Protein AF-A0A2T9Y325-F1 (afdb_monomer_lite)

Organism: NCBI:txid133385

Structure (mmCIF, N/CA/C/O backbone):
data_AF-A0A2T9Y325-F1
#
_entry.id   AF-A0A2T9Y325-F1
#
loop_
_atom_site.group_PDB
_atom_site.id
_atom_site.type_symbol
_atom_site.label_atom_id
_atom_site.label_alt_id
_atom_site.label_comp_id
_atom_site.label_asym_id
_atom_site.label_entity_id
_atom_site.label_seq_id
_atom_site.pdbx_PDB_ins_code
_atom_site.Cartn_x
_atom_site.Cartn_y
_atom_site.Cartn_z
_atom_site.occupancy
_atom_site.B_iso_or_equiv
_atom_site.auth_seq_id
_atom_site.auth_comp_id
_atom_site.auth_asym_id
_atom_site.auth_atom_id
_atom_site.pdbx_PDB_model_num
ATOM 1 N N . MET A 1 1 ? -1.279 15.125 73.018 1.00 40.81 1 MET A N 1
ATOM 2 C CA . MET A 1 1 ? -1.466 14.676 71.623 1.00 40.81 1 MET A CA 1
ATOM 3 C C . MET A 1 1 ? -0.989 15.792 70.706 1.00 40.81 1 MET A C 1
ATOM 5 O O . MET A 1 1 ? -1.658 16.806 70.604 1.00 40.81 1 MET A O 1
ATOM 9 N N . HIS A 1 2 ? 0.219 15.661 70.158 1.00 30.75 2 HIS A N 1
ATOM 10 C CA . HIS A 1 2 ? 0.813 16.604 69.206 1.00 30.75 2 HIS A CA 1
ATOM 11 C C . HIS A 1 2 ? 0.670 16.021 67.799 1.00 30.75 2 HIS A C 1
ATOM 13 O O . HIS A 1 2 ? 1.215 14.944 67.565 1.00 30.75 2 HIS A O 1
ATOM 19 N N . ARG A 1 3 ? 0.007 16.726 66.874 1.00 39.78 3 ARG A N 1
ATOM 20 C CA . ARG A 1 3 ? 0.250 16.597 65.427 1.00 39.78 3 ARG A CA 1
ATOM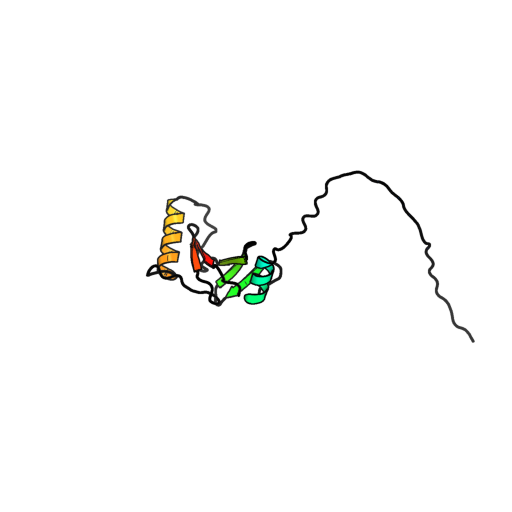 21 C C . ARG A 1 3 ? 0.085 17.952 64.719 1.00 39.78 3 ARG A C 1
ATOM 23 O O . ARG A 1 3 ? -1.011 18.496 64.651 1.00 39.78 3 ARG A O 1
ATOM 30 N N . LEU A 1 4 ? 1.238 18.448 64.257 1.00 30.44 4 LEU A N 1
ATOM 31 C CA . LEU A 1 4 ? 1.517 19.412 63.174 1.00 30.44 4 LEU A CA 1
ATOM 32 C C . LEU A 1 4 ? 0.544 19.247 61.982 1.00 30.44 4 LEU A C 1
ATOM 34 O O . LEU A 1 4 ? 0.218 18.112 61.643 1.00 30.44 4 LEU A O 1
ATOM 38 N N . LEU A 1 5 ? -0.036 20.341 61.453 1.00 32.94 5 LEU A N 1
ATOM 39 C CA . LEU A 1 5 ? 0.373 21.107 60.240 1.00 32.94 5 LEU A CA 1
ATOM 40 C C . LEU A 1 5 ? 0.412 20.246 58.954 1.00 32.94 5 LEU A C 1
ATOM 42 O O . LEU A 1 5 ? 0.975 19.162 58.961 1.00 32.94 5 LEU A O 1
ATOM 46 N N . VAL A 1 6 ? -0.154 20.660 57.816 1.00 36.50 6 VAL A N 1
ATOM 47 C CA . VAL A 1 6 ? 0.332 21.765 56.967 1.00 36.50 6 VAL A CA 1
ATOM 48 C C . VAL A 1 6 ? -0.793 22.298 56.045 1.00 36.50 6 VAL A C 1
ATOM 50 O O . VAL A 1 6 ? -1.652 21.550 55.586 1.00 36.50 6 VAL A O 1
ATOM 53 N N . LEU A 1 7 ? -0.745 23.618 55.818 1.00 38.56 7 LEU A N 1
ATOM 54 C CA . LEU A 1 7 ? -1.506 24.471 54.887 1.00 38.56 7 LEU A CA 1
ATOM 55 C C . LEU A 1 7 ? -1.369 23.992 53.415 1.00 38.56 7 LEU A C 1
ATOM 57 O O . LEU A 1 7 ? -0.456 23.246 53.103 1.00 38.56 7 LEU A O 1
ATOM 61 N N . ILE A 1 8 ? -2.226 24.355 52.456 1.00 42.53 8 ILE A N 1
ATOM 62 C CA . ILE A 1 8 ? -2.107 25.587 51.654 1.00 42.53 8 ILE A CA 1
ATOM 63 C C . ILE A 1 8 ? -3.460 25.886 50.985 1.00 42.53 8 ILE A C 1
ATOM 65 O O . ILE A 1 8 ? -4.052 25.073 50.282 1.00 42.53 8 ILE A O 1
ATOM 69 N N . SER A 1 9 ? -3.906 27.108 51.238 1.00 42.28 9 SER A N 1
ATOM 70 C CA . SER A 1 9 ? -4.969 27.890 50.616 1.00 42.28 9 SER A CA 1
ATOM 71 C C . SER A 1 9 ? -4.658 28.307 49.174 1.00 42.28 9 SER A C 1
ATOM 73 O O . SER A 1 9 ? -3.535 28.735 48.928 1.00 42.28 9 SER A O 1
ATOM 75 N N . ALA A 1 10 ? -5.662 28.362 48.290 1.00 35.72 10 ALA A N 1
ATOM 76 C CA . ALA A 1 10 ? -5.787 29.442 47.297 1.00 35.72 10 ALA A CA 1
ATOM 77 C C . ALA A 1 10 ? -7.165 29.435 46.606 1.00 35.72 10 ALA A C 1
ATOM 79 O O . ALA A 1 10 ? -7.435 28.659 45.698 1.00 35.72 10 ALA A O 1
ATOM 80 N N . SER A 1 11 ? -8.024 30.322 47.106 1.00 39.69 11 SER A N 1
ATOM 81 C CA . SER A 1 11 ? -8.842 31.290 46.371 1.00 39.69 11 SER A CA 1
ATOM 82 C C . SER A 1 11 ? -9.347 30.944 44.966 1.00 39.69 11 SER A C 1
ATOM 84 O O . SER A 1 11 ? -8.612 30.956 43.983 1.00 39.69 11 SER A O 1
ATOM 86 N N . PHE A 1 12 ? -10.675 30.842 44.881 1.00 43.84 12 PHE A N 1
ATOM 87 C CA . PHE A 1 12 ? -11.459 31.178 43.698 1.00 43.84 12 PHE A CA 1
ATOM 88 C C . PHE A 1 12 ? -11.043 32.560 43.177 1.00 43.84 12 PHE A C 1
ATOM 90 O O . PHE A 1 12 ? -11.290 33.569 43.838 1.00 43.84 12 PHE A O 1
ATOM 97 N N . ILE A 1 13 ? -10.441 32.618 41.990 1.00 46.06 13 ILE A N 1
ATOM 98 C CA . ILE A 1 13 ? -10.330 33.862 41.231 1.00 46.06 13 ILE A CA 1
ATOM 99 C C . ILE A 1 13 ? -11.012 33.655 39.883 1.00 46.06 13 ILE A C 1
ATOM 101 O O . ILE A 1 13 ? -10.522 32.959 38.998 1.00 46.06 13 ILE A O 1
ATOM 105 N N . LEU A 1 14 ? -12.180 34.283 39.767 1.00 41.88 14 LEU A N 1
ATOM 106 C CA . LEU A 1 14 ? -12.832 34.605 38.509 1.00 41.88 14 LEU A CA 1
ATOM 107 C C . LEU A 1 14 ? -11.930 35.571 3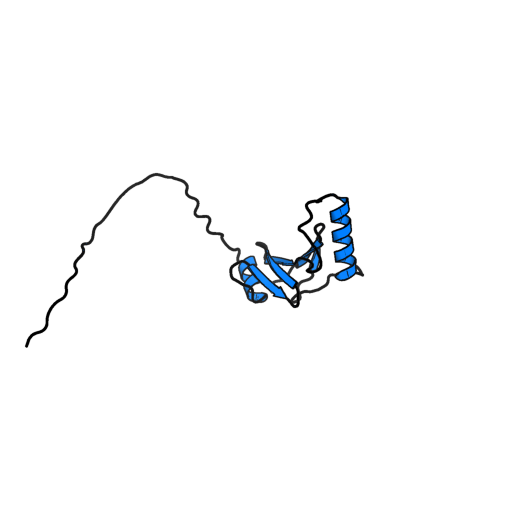7.734 1.00 41.88 14 LEU A C 1
ATOM 109 O O . LEU A 1 14 ? -11.768 36.716 38.147 1.00 41.88 14 LEU A O 1
ATOM 113 N N . PHE A 1 15 ? -11.418 35.150 36.582 1.00 40.28 15 PHE A N 1
ATOM 114 C CA . PHE A 1 15 ? -10.991 36.082 35.544 1.00 40.28 15 PHE A CA 1
ATOM 115 C C . PHE A 1 15 ? -11.934 35.952 34.351 1.00 40.28 15 PHE A C 1
ATOM 117 O O . PHE A 1 15 ? -11.809 35.058 33.520 1.00 40.28 15 PHE A O 1
ATOM 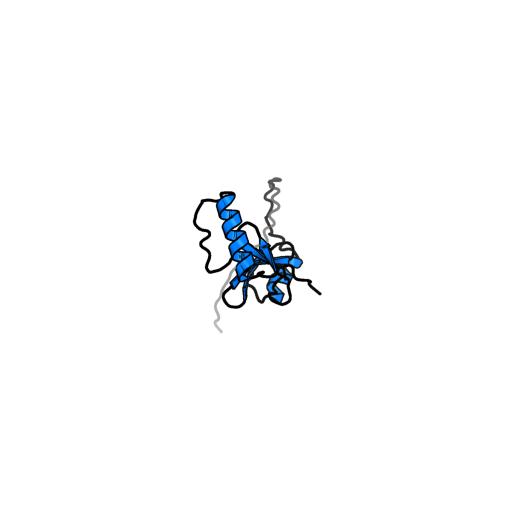124 N N . LYS A 1 16 ? -12.887 36.888 34.263 1.00 43.06 16 LYS A N 1
ATOM 125 C CA . LYS A 1 16 ? -13.373 37.348 32.962 1.00 43.06 16 LYS A CA 1
ATOM 126 C C . LYS A 1 16 ? -12.224 38.130 32.333 1.00 43.06 16 LYS A C 1
ATOM 128 O O . LYS A 1 16 ? -11.881 39.188 32.845 1.00 43.06 16 LYS A O 1
ATOM 133 N N . ASN A 1 17 ? -11.666 37.631 31.239 1.00 40.97 17 ASN A N 1
ATOM 134 C CA . ASN A 1 17 ? -10.901 38.452 30.312 1.00 40.97 17 ASN A CA 1
ATOM 135 C C . ASN A 1 17 ? -11.371 38.142 28.894 1.00 40.97 17 ASN A C 1
ATOM 137 O O . ASN A 1 17 ? -11.181 37.048 28.375 1.00 40.97 17 ASN A O 1
ATOM 141 N N . SER A 1 18 ? -12.040 39.137 28.321 1.00 45.06 18 SER A N 1
ATOM 142 C CA . SER A 1 18 ? -12.338 39.244 26.902 1.00 45.06 18 SER A CA 1
ATOM 143 C C . SER A 1 18 ? -11.033 39.617 26.203 1.00 45.06 18 SER A C 1
ATOM 145 O O . SER A 1 18 ? -10.489 40.685 26.481 1.00 45.06 18 SER A O 1
ATOM 147 N N . ILE A 1 19 ? -10.501 38.741 25.350 1.00 49.22 19 ILE A N 1
ATOM 148 C CA . ILE A 1 19 ? -9.364 39.053 24.479 1.00 49.22 19 ILE A CA 1
ATOM 149 C C . ILE A 1 19 ? -9.655 38.450 23.103 1.00 49.22 19 ILE A C 1
ATOM 151 O O . ILE A 1 19 ? -9.686 37.236 22.952 1.00 49.22 19 ILE A O 1
ATOM 155 N N . ALA A 1 20 ? -9.918 39.367 22.170 1.00 35.44 20 ALA A N 1
ATOM 156 C CA . ALA A 1 20 ? -9.725 39.335 20.723 1.00 35.44 20 ALA A CA 1
ATOM 157 C C . ALA A 1 20 ? -9.930 38.014 19.959 1.00 35.44 20 ALA A C 1
ATOM 159 O O . ALA A 1 20 ? -9.195 37.043 20.125 1.00 35.44 20 ALA A O 1
ATOM 160 N N . GLU A 1 21 ? -10.833 38.078 18.977 1.00 50.47 21 GLU A N 1
ATOM 161 C CA . GLU A 1 21 ? -10.769 37.290 17.748 1.00 50.47 21 GLU A CA 1
ATOM 162 C C . GLU A 1 21 ? -9.360 37.389 17.144 1.00 50.47 21 GLU A C 1
ATOM 164 O O . GLU A 1 21 ? -8.996 38.342 16.460 1.00 50.47 21 GLU A O 1
ATOM 169 N N . SER A 1 22 ? -8.545 36.388 17.433 1.00 41.31 22 SER A N 1
ATOM 170 C CA . SER A 1 22 ? -7.336 36.068 16.701 1.00 41.31 22 SER A CA 1
ATOM 171 C C . SER A 1 22 ? -7.518 34.624 16.288 1.00 41.31 22 SER A C 1
ATOM 173 O O . SER A 1 22 ? -7.539 33.726 17.130 1.00 41.31 22 SER A O 1
ATOM 175 N N . GLY A 1 23 ? -7.770 34.426 14.994 1.00 43.91 23 GLY A N 1
ATOM 176 C CA . GLY A 1 23 ? -7.945 33.124 14.372 1.00 43.91 23 GLY A CA 1
ATOM 177 C C . GLY A 1 23 ? -6.680 32.288 14.501 1.00 43.91 23 GLY A C 1
ATOM 178 O O . GLY A 1 23 ? -5.899 32.177 13.564 1.00 43.91 23 GLY A O 1
ATOM 179 N N . PHE A 1 24 ? -6.493 31.666 15.657 1.00 43.28 24 PHE A N 1
ATOM 180 C CA . PHE A 1 24 ? -5.619 30.524 15.807 1.00 43.28 24 PHE A CA 1
ATOM 181 C C . PHE A 1 24 ? -6.478 29.292 15.553 1.00 43.28 24 PHE A C 1
ATOM 183 O O . PHE A 1 24 ? -7.125 28.753 16.452 1.00 43.28 24 PHE A O 1
ATOM 190 N N . LYS A 1 25 ? -6.544 28.893 14.278 1.00 40.22 25 LYS A N 1
ATOM 191 C CA . LYS A 1 25 ? -7.037 27.575 13.889 1.00 40.22 25 LYS A CA 1
ATOM 192 C C . LYS A 1 25 ? -6.111 26.582 14.583 1.00 40.22 25 LYS A C 1
ATOM 194 O O . LYS A 1 25 ? -4.985 26.375 14.139 1.00 40.22 25 LYS A O 1
ATOM 199 N N . ILE A 1 26 ? -6.564 26.017 15.697 1.00 43.38 26 ILE A N 1
ATOM 200 C CA . ILE A 1 26 ? -5.976 24.793 16.220 1.00 43.38 26 ILE A CA 1
ATOM 201 C C . ILE A 1 26 ? -6.123 23.816 15.056 1.00 43.38 26 ILE A C 1
ATOM 203 O O . ILE A 1 26 ? -7.240 23.454 14.688 1.00 43.38 26 ILE A O 1
ATOM 207 N N . THR A 1 27 ? -5.026 23.488 14.380 1.00 45.09 27 THR A N 1
ATOM 208 C CA . THR A 1 27 ? -4.987 22.352 13.466 1.00 45.09 27 THR A CA 1
ATOM 209 C C . THR A 1 27 ? -5.093 21.111 14.338 1.00 45.09 27 THR A C 1
ATOM 211 O O . THR A 1 27 ? -4.104 20.430 14.592 1.00 45.09 27 THR A O 1
ATOM 214 N N . GLU A 1 28 ? -6.288 20.847 14.865 1.00 50.97 28 GLU A N 1
ATOM 215 C CA . GLU A 1 28 ? -6.691 19.478 15.114 1.00 50.97 28 GLU A CA 1
ATOM 216 C C . GLU A 1 28 ? -6.663 18.825 13.737 1.00 50.97 28 GLU A C 1
ATOM 218 O O . GLU A 1 28 ? -7.526 19.075 12.892 1.00 50.97 28 GLU A O 1
ATOM 223 N N . THR A 1 29 ? -5.601 18.065 13.473 1.00 53.31 29 THR A N 1
ATOM 224 C CA . THR A 1 29 ? -5.607 17.009 12.470 1.00 53.31 29 THR A CA 1
ATOM 225 C C . THR A 1 29 ? -6.804 16.141 12.815 1.00 53.31 29 THR A C 1
ATOM 227 O O . THR A 1 29 ? -6.747 15.275 13.688 1.00 53.31 29 THR A O 1
ATOM 230 N N . THR A 1 30 ? -7.939 16.446 12.196 1.00 58.81 30 THR A N 1
ATOM 231 C CA . THR A 1 30 ? -9.124 15.607 12.250 1.00 58.81 30 THR A CA 1
ATOM 232 C C . THR A 1 30 ? -8.781 14.393 11.413 1.00 58.81 30 THR A C 1
ATOM 234 O O . THR A 1 30 ? -9.105 14.304 10.237 1.00 58.81 30 THR A O 1
ATOM 237 N N . ASN A 1 31 ? -8.029 13.482 12.032 1.00 68.31 31 ASN A N 1
ATOM 238 C CA . ASN A 1 31 ? -7.768 12.162 11.504 1.00 68.31 31 ASN A CA 1
ATOM 239 C C . ASN A 1 31 ? -9.126 11.580 11.124 1.00 68.31 31 ASN A C 1
ATOM 241 O O . ASN A 1 31 ? -9.989 11.384 11.987 1.00 68.31 31 ASN A O 1
ATOM 245 N N . THR A 1 32 ? -9.331 11.384 9.827 1.00 84.25 32 THR A N 1
ATOM 246 C CA . THR A 1 32 ? -10.596 10.886 9.302 1.00 84.25 32 THR A CA 1
ATOM 247 C C . THR A 1 32 ? -10.883 9.508 9.903 1.00 84.25 32 THR A C 1
ATOM 249 O O . THR A 1 32 ? -9.977 8.765 10.301 1.00 84.25 32 THR A O 1
ATOM 252 N N . GLU A 1 33 ? -12.157 9.124 9.964 1.00 91.12 33 GLU A N 1
ATOM 253 C CA . GLU A 1 33 ? -12.535 7.786 10.428 1.00 91.12 33 GLU A CA 1
ATOM 254 C C . GLU A 1 33 ? -11.832 6.683 9.616 1.00 91.12 33 GLU A C 1
ATOM 256 O O . GLU A 1 33 ? -11.404 5.672 10.176 1.00 91.12 33 GLU A O 1
ATOM 261 N N . LEU A 1 34 ? -11.656 6.912 8.311 1.00 91.69 34 LEU A N 1
ATOM 262 C CA . LEU A 1 34 ? -10.995 5.995 7.386 1.00 91.69 34 LEU A CA 1
ATOM 263 C C . LEU A 1 34 ? -9.492 5.867 7.667 1.00 91.69 34 LEU A C 1
ATOM 265 O O . LEU A 1 34 ? -8.985 4.747 7.708 1.00 91.69 34 LEU A O 1
ATOM 269 N N . PHE A 1 35 ? -8.798 6.965 7.973 1.00 92.81 35 PHE A N 1
ATOM 270 C CA . PHE A 1 35 ? -7.402 6.931 8.416 1.00 92.81 35 PHE A CA 1
ATOM 271 C C . PHE A 1 35 ? -7.238 6.138 9.721 1.00 92.81 35 PHE A C 1
ATOM 273 O O . PHE A 1 35 ? -6.391 5.249 9.827 1.00 92.81 35 PHE A O 1
ATOM 280 N N . LEU A 1 36 ? -8.096 6.392 10.716 1.00 93.38 36 LEU A N 1
ATOM 281 C CA . LEU A 1 36 ? -8.071 5.648 11.980 1.00 93.38 36 LEU A CA 1
ATOM 282 C C . LEU A 1 36 ? -8.414 4.165 11.778 1.00 93.38 36 LEU A C 1
ATOM 284 O O . LEU A 1 36 ? -7.858 3.299 12.461 1.00 93.38 36 LEU A O 1
ATOM 288 N N . LYS A 1 37 ? -9.317 3.851 10.840 1.00 93.25 37 LYS A N 1
ATOM 289 C CA . LYS A 1 37 ? -9.631 2.470 10.456 1.00 93.25 37 LYS A CA 1
ATOM 290 C C . LYS A 1 37 ? -8.415 1.803 9.809 1.00 93.25 37 LYS A C 1
ATOM 292 O O . LYS A 1 37 ? -8.084 0.701 10.239 1.00 93.25 37 LYS A O 1
ATOM 297 N N . CYS A 1 38 ? -7.711 2.482 8.902 1.00 94.8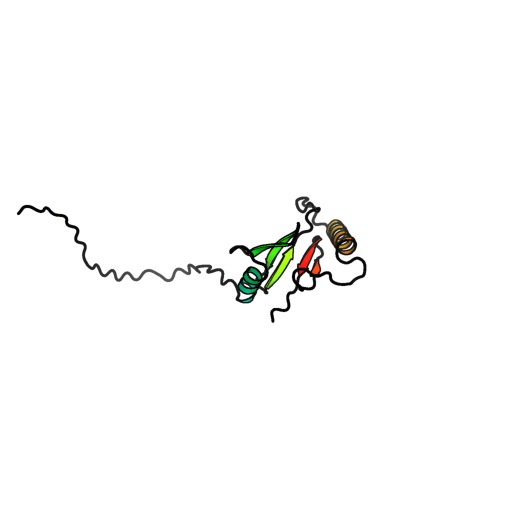1 38 CYS A N 1
ATOM 298 C CA . CYS A 1 38 ? -6.457 2.008 8.312 1.00 94.81 38 CYS A CA 1
ATOM 299 C C . CYS A 1 38 ? -5.423 1.633 9.378 1.00 94.81 38 CYS A C 1
ATOM 301 O O . CYS A 1 38 ? -4.911 0.512 9.367 1.00 94.81 38 CYS A O 1
ATOM 303 N N . ILE A 1 39 ? -5.176 2.523 10.347 1.00 94.19 39 ILE A N 1
ATOM 304 C CA . ILE A 1 39 ? -4.233 2.262 11.446 1.00 94.19 39 ILE A CA 1
ATOM 305 C C . ILE A 1 39 ? -4.638 1.005 12.215 1.00 94.19 39 ILE A C 1
ATOM 307 O O . ILE A 1 39 ? -3.806 0.131 12.450 1.00 94.19 39 ILE A O 1
ATOM 311 N N . ARG A 1 40 ? -5.914 0.884 12.603 1.00 94.00 40 ARG A N 1
ATOM 312 C CA . ARG A 1 40 ? -6.376 -0.260 13.402 1.00 94.00 40 ARG A CA 1
ATOM 313 C C . ARG A 1 40 ? -6.253 -1.586 12.664 1.00 94.00 40 ARG A C 1
ATOM 315 O O . ARG A 1 40 ? -5.769 -2.542 13.260 1.00 94.00 40 ARG A O 1
ATOM 322 N N . VAL A 1 41 ? -6.701 -1.668 11.408 1.00 93.12 41 VAL A N 1
ATOM 323 C CA . VAL A 1 41 ? -6.710 -2.955 10.684 1.00 93.12 41 VAL A CA 1
ATOM 324 C C . VAL A 1 41 ? -5.305 -3.426 10.323 1.00 93.12 41 VAL A C 1
ATOM 326 O O . VAL A 1 41 ? -5.065 -4.626 10.271 1.00 93.12 41 VAL A O 1
ATOM 329 N N . ASN A 1 42 ? -4.377 -2.490 10.118 1.00 92.19 42 ASN A N 1
ATOM 330 C CA . ASN A 1 42 ? -2.995 -2.790 9.759 1.00 92.19 42 ASN A CA 1
ATOM 331 C C . ASN A 1 42 ? -2.051 -2.816 10.973 1.00 92.19 42 ASN A C 1
ATOM 333 O O . ASN A 1 42 ? -0.838 -2.905 10.804 1.00 92.19 42 ASN A O 1
ATOM 337 N N . ASN A 1 43 ? -2.591 -2.730 12.195 1.00 94.50 43 ASN A N 1
ATOM 338 C CA . ASN A 1 43 ? -1.822 -2.701 13.441 1.00 94.50 43 ASN A CA 1
ATOM 339 C C . ASN A 1 43 ? -0.722 -1.615 13.442 1.00 94.50 43 ASN A C 1
ATOM 341 O O . ASN A 1 43 ? 0.418 -1.847 13.852 1.00 94.50 43 ASN A O 1
ATOM 345 N N . GLY A 1 44 ? -1.076 -0.438 12.923 1.00 94.56 44 GLY A N 1
ATOM 346 C CA . GLY A 1 44 ? -0.186 0.699 12.752 1.00 94.56 44 GLY A CA 1
ATOM 347 C C . GLY A 1 44 ? -0.010 1.558 14.000 1.00 94.56 44 GLY A C 1
ATOM 348 O O . GLY A 1 44 ? -0.691 1.418 15.017 1.00 94.56 44 GLY A O 1
ATOM 349 N N . THR A 1 45 ? 0.920 2.495 13.903 1.00 95.12 45 THR A N 1
ATOM 350 C CA . THR A 1 45 ? 1.229 3.501 14.912 1.00 95.12 45 THR A CA 1
ATOM 351 C C . THR A 1 45 ? 0.310 4.724 14.780 1.00 95.12 45 THR A C 1
ATOM 353 O O . THR A 1 45 ? -0.241 4.980 13.707 1.00 95.12 45 THR A O 1
ATOM 356 N N . PRO A 1 46 ? 0.172 5.554 15.835 1.00 92.00 46 PRO A N 1
ATOM 357 C CA . PRO A 1 46 ? -0.705 6.733 15.807 1.00 92.00 46 PRO A CA 1
ATOM 358 C C . PRO A 1 46 ? -0.367 7.782 14.737 1.00 92.00 46 PRO A C 1
ATOM 360 O O . PRO A 1 46 ? -1.210 8.605 14.404 1.00 92.00 46 PRO A O 1
ATOM 363 N N . ASN A 1 47 ? 0.855 7.764 14.200 1.00 91.38 47 ASN A N 1
ATOM 364 C CA . ASN A 1 47 ? 1.282 8.623 13.094 1.00 91.38 47 ASN A CA 1
ATOM 365 C C . ASN A 1 47 ? 1.042 7.993 11.706 1.00 91.38 47 ASN A C 1
ATOM 367 O O . ASN A 1 47 ? 1.618 8.466 10.732 1.00 91.38 47 ASN A O 1
ATOM 371 N N . GLY A 1 48 ? 0.238 6.930 11.613 1.00 93.75 48 GLY A N 1
ATOM 372 C CA . GLY A 1 48 ? -0.198 6.345 10.344 1.00 93.75 48 GLY A CA 1
ATOM 373 C C . GLY A 1 48 ? 0.713 5.264 9.769 1.00 93.75 48 GLY A C 1
ATOM 374 O O . GLY A 1 48 ? 0.407 4.753 8.702 1.00 93.75 48 GLY A O 1
ATOM 375 N N . TRP A 1 49 ? 1.809 4.888 10.430 1.00 96.50 49 TRP A N 1
ATOM 376 C CA . TRP A 1 49 ? 2.776 3.936 9.871 1.00 96.50 49 TRP A CA 1
ATOM 377 C C . TRP A 1 49 ? 2.504 2.500 10.305 1.00 96.50 49 TRP A C 1
ATOM 379 O O . TRP A 1 49 ? 2.148 2.250 11.451 1.00 96.50 49 TRP A O 1
ATOM 389 N N . PHE A 1 50 ? 2.745 1.532 9.430 1.00 95.88 50 PHE A N 1
ATOM 390 C CA . PHE A 1 50 ? 2.725 0.113 9.779 1.00 95.88 50 PHE A CA 1
ATOM 391 C C . PHE A 1 50 ? 3.729 -0.680 8.944 1.00 95.88 50 PHE A C 1
ATOM 393 O O . PHE A 1 50 ? 4.266 -0.183 7.954 1.00 95.88 50 PHE A O 1
ATOM 400 N N . SER A 1 51 ? 3.991 -1.918 9.352 1.00 94.50 51 SER A N 1
ATOM 401 C CA . SER A 1 51 ? 4.869 -2.832 8.621 1.00 94.50 51 SER A CA 1
ATOM 402 C C . SER A 1 51 ? 4.072 -4.012 8.080 1.00 94.50 51 SER A C 1
ATOM 404 O O . SER A 1 51 ? 3.245 -4.579 8.792 1.00 94.50 51 SER A O 1
ATOM 406 N N . SER A 1 52 ? 4.357 -4.413 6.843 1.00 90.81 52 SER A N 1
ATOM 407 C CA . SER A 1 52 ? 3.811 -5.617 6.217 1.00 90.81 52 SER A CA 1
ATOM 408 C C . SER A 1 52 ? 4.942 -6.389 5.547 1.00 90.81 52 SER A C 1
ATOM 410 O O . SER A 1 52 ? 5.358 -6.056 4.441 1.00 90.81 52 SER A O 1
ATOM 412 N N . GLY A 1 53 ? 5.460 -7.414 6.227 1.00 89.12 53 GLY A N 1
ATOM 413 C CA . GLY A 1 53 ? 6.695 -8.071 5.801 1.00 89.12 53 GLY A CA 1
ATOM 414 C C . GLY A 1 53 ? 7.887 -7.117 5.914 1.00 89.12 53 GLY A C 1
ATOM 415 O O . GLY A 1 53 ? 8.126 -6.545 6.977 1.00 89.12 53 GLY A O 1
ATOM 416 N N . ASP A 1 54 ? 8.619 -6.951 4.819 1.00 88.19 54 ASP A N 1
ATOM 417 C CA . ASP A 1 54 ? 9.727 -6.005 4.646 1.00 88.19 54 ASP A CA 1
ATOM 418 C C . ASP A 1 54 ? 9.271 -4.587 4.257 1.00 88.19 54 ASP A C 1
ATOM 420 O O . ASP A 1 54 ? 10.068 -3.648 4.278 1.00 88.19 54 ASP A O 1
ATOM 424 N N . LEU A 1 55 ? 7.985 -4.407 3.955 1.00 89.38 55 LEU A N 1
ATOM 425 C CA . LEU A 1 55 ? 7.424 -3.132 3.526 1.00 89.38 55 LEU A CA 1
ATOM 426 C C . LEU A 1 55 ? 7.073 -2.249 4.725 1.00 89.38 55 LEU A C 1
ATOM 428 O O . LEU A 1 55 ? 6.452 -2.699 5.693 1.00 89.38 55 LEU A O 1
ATOM 432 N N . ARG A 1 56 ? 7.414 -0.960 4.628 1.00 92.94 56 ARG A N 1
ATOM 433 C CA . ARG A 1 56 ? 7.006 0.079 5.581 1.00 92.94 56 ARG A CA 1
ATOM 434 C C . ARG A 1 56 ? 5.940 0.965 4.945 1.00 92.94 56 ARG A C 1
ATOM 436 O O . ARG A 1 56 ? 6.264 1.804 4.117 1.00 92.94 56 ARG A O 1
ATOM 443 N N . CYS A 1 57 ? 4.694 0.801 5.358 1.00 94.50 57 CYS A N 1
ATOM 444 C CA . CYS A 1 57 ? 3.538 1.461 4.763 1.00 94.50 57 CYS A CA 1
ATOM 445 C C . CYS A 1 57 ? 3.044 2.647 5.607 1.00 94.50 57 CYS A C 1
ATOM 447 O O . CYS A 1 57 ? 3.244 2.674 6.825 1.00 94.50 57 CYS A O 1
ATOM 449 N N . SER A 1 58 ? 2.360 3.600 4.977 1.00 95.31 58 SER A N 1
ATOM 450 C CA . SER A 1 58 ? 1.695 4.737 5.617 1.00 95.31 58 SER A CA 1
ATOM 451 C C . SER A 1 58 ? 0.236 4.857 5.183 1.00 95.31 58 SER A C 1
ATOM 453 O O . SER A 1 58 ? -0.067 4.832 3.996 1.00 95.31 58 SER A O 1
ATOM 455 N N . CYS A 1 59 ? -0.661 5.022 6.150 1.00 95.50 59 CYS A N 1
ATOM 456 C CA . CYS A 1 59 ? -2.078 5.287 5.938 1.00 95.50 59 CYS A CA 1
ATOM 457 C C . CYS A 1 59 ? -2.320 6.710 5.423 1.00 95.50 59 CYS A C 1
ATOM 459 O O . CYS A 1 59 ? -1.760 7.673 5.949 1.00 95.50 59 CYS A O 1
ATOM 461 N N . CYS A 1 60 ? -3.224 6.831 4.458 1.00 92.88 60 CYS A N 1
ATOM 462 C CA . CYS A 1 60 ? -3.693 8.084 3.883 1.00 92.88 60 CYS A CA 1
ATOM 463 C C . CYS A 1 60 ? -5.031 8.509 4.513 1.00 92.88 60 CYS A C 1
ATOM 465 O O . CYS A 1 60 ? -5.732 7.713 5.147 1.00 92.88 60 CYS A O 1
ATOM 467 N N . GLU A 1 61 ? -5.403 9.780 4.351 1.00 91.19 61 GLU A N 1
ATOM 468 C CA . GLU A 1 61 ? -6.638 10.337 4.926 1.00 91.19 61 GLU A CA 1
ATOM 469 C C . GLU A 1 61 ? -7.920 9.712 4.352 1.00 91.19 61 GLU A C 1
ATOM 471 O O . GLU A 1 61 ? -8.956 9.692 5.011 1.00 91.19 61 GLU A O 1
ATOM 476 N N . ASP A 1 62 ? -7.883 9.162 3.146 1.00 90.31 62 ASP A N 1
ATOM 477 C CA . ASP A 1 62 ? -9.004 8.431 2.543 1.00 90.31 62 ASP A CA 1
ATOM 478 C C . ASP A 1 62 ? -9.084 6.963 3.007 1.00 90.31 62 ASP A C 1
ATOM 480 O O . ASP A 1 62 ? -9.967 6.213 2.593 1.00 90.31 62 ASP A O 1
ATOM 484 N N . GLY A 1 63 ? -8.180 6.545 3.898 1.00 91.19 63 GLY A N 1
ATOM 485 C CA . GLY A 1 63 ? -8.048 5.171 4.360 1.00 91.19 63 GLY A CA 1
ATOM 486 C C . GLY A 1 63 ? -7.343 4.249 3.369 1.00 91.19 63 GLY A C 1
ATOM 487 O O . GLY A 1 63 ? -7.188 3.071 3.684 1.00 91.19 63 GLY A O 1
ATOM 488 N N . SER A 1 64 ? -6.879 4.726 2.216 1.00 93.69 64 SER A N 1
ATOM 489 C CA . SER A 1 64 ? -5.871 3.987 1.458 1.00 93.69 64 SER A CA 1
ATOM 490 C C . SER A 1 64 ? -4.560 3.916 2.248 1.00 93.69 64 SER A C 1
ATOM 492 O O . SER A 1 64 ? -4.410 4.514 3.323 1.00 93.69 64 SER A O 1
ATOM 494 N N . PHE A 1 65 ? -3.608 3.136 1.755 1.00 94.94 65 PHE A N 1
ATOM 495 C CA . PHE A 1 65 ? -2.250 3.189 2.269 1.00 94.94 65 PHE A CA 1
ATOM 496 C C . PHE A 1 65 ? -1.235 3.045 1.154 1.00 94.94 65 PHE A C 1
ATOM 498 O O . PHE A 1 65 ? -1.445 2.344 0.166 1.00 94.94 65 PHE A O 1
ATOM 505 N N . GLU A 1 66 ? -0.108 3.696 1.361 1.00 93.69 66 GLU A N 1
ATOM 506 C CA . GLU A 1 66 ? 1.028 3.678 0.466 1.00 93.69 66 GLU A CA 1
ATOM 507 C C . GLU A 1 66 ? 2.131 2.835 1.077 1.00 93.69 66 GLU A C 1
ATOM 509 O O . GLU A 1 66 ? 2.370 2.919 2.283 1.00 93.69 66 GLU A O 1
ATOM 514 N N . CYS A 1 67 ? 2.857 2.070 0.268 1.00 91.06 67 CYS A N 1
ATOM 515 C CA . CYS A 1 67 ? 4.189 1.659 0.682 1.00 91.06 67 CYS A CA 1
ATOM 516 C C . CYS A 1 67 ? 5.218 1.890 -0.432 1.00 91.06 67 CYS A C 1
ATOM 518 O O . CYS A 1 67 ? 4.942 1.653 -1.611 1.00 91.06 67 CYS A O 1
ATOM 520 N N . PRO A 1 68 ? 6.403 2.408 -0.080 1.00 86.69 68 PRO A N 1
ATOM 521 C CA . PRO A 1 68 ? 7.507 2.530 -1.005 1.00 86.69 68 PRO A CA 1
ATOM 522 C C . PRO A 1 68 ? 8.138 1.157 -1.242 1.00 86.69 68 PRO A C 1
ATOM 524 O O . PRO A 1 68 ? 8.255 0.342 -0.322 1.00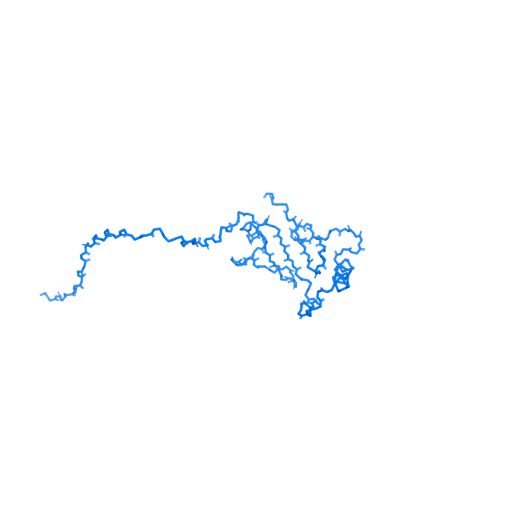 86.69 68 PRO A O 1
ATOM 527 N N . ASP A 1 69 ? 8.601 0.921 -2.468 1.00 80.00 69 ASP A N 1
ATOM 528 C CA . ASP A 1 69 ? 9.516 -0.188 -2.749 1.00 80.00 69 ASP A CA 1
ATOM 529 C C . ASP A 1 69 ? 10.810 -0.021 -1.914 1.00 80.00 69 ASP A C 1
ATOM 531 O O . ASP A 1 69 ? 11.455 1.026 -2.018 1.00 80.00 69 ASP A O 1
ATOM 535 N N . PRO A 1 70 ? 11.193 -1.003 -1.073 1.00 79.44 70 PRO A N 1
ATOM 536 C CA . PRO A 1 70 ? 12.349 -0.892 -0.183 1.00 79.44 70 PRO A CA 1
ATOM 537 C C . PRO A 1 70 ? 13.695 -0.909 -0.919 1.00 79.44 70 PRO A C 1
ATOM 539 O O . PRO A 1 70 ? 14.674 -0.379 -0.398 1.00 79.44 70 PRO A O 1
ATOM 542 N N . ASP A 1 71 ? 13.760 -1.469 -2.131 1.00 77.38 71 ASP A N 1
ATOM 543 C CA . ASP A 1 71 ? 14.988 -1.495 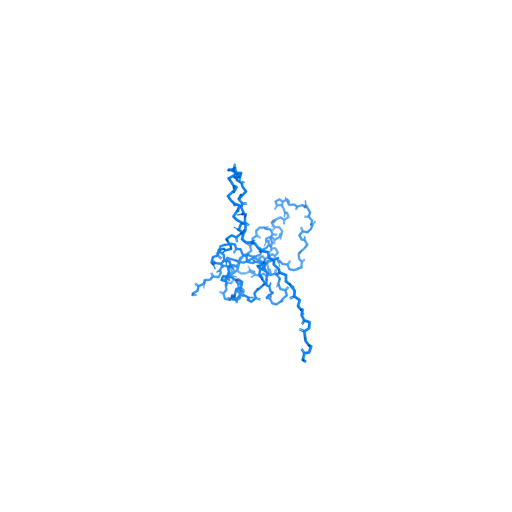-2.943 1.00 77.38 71 ASP A CA 1
ATOM 544 C C . ASP A 1 71 ? 15.213 -0.187 -3.704 1.00 77.38 71 ASP A C 1
ATOM 546 O O . ASP A 1 71 ? 16.124 -0.064 -4.533 1.00 77.38 71 ASP A O 1
ATOM 550 N N . PHE A 1 72 ? 14.328 0.777 -3.493 1.00 74.94 72 PHE A N 1
ATOM 551 C CA . PHE A 1 72 ? 14.267 1.960 -4.298 1.00 74.94 72 PHE A CA 1
ATOM 552 C C . PHE A 1 72 ? 14.767 3.183 -3.546 1.00 74.94 72 PHE A C 1
ATOM 554 O O . PHE A 1 72 ? 14.230 3.591 -2.518 1.00 74.94 72 PHE A O 1
ATOM 561 N N . ASP A 1 73 ? 15.779 3.812 -4.131 1.00 72.69 73 ASP A N 1
ATOM 562 C CA . ASP A 1 73 ? 16.333 5.054 -3.628 1.00 72.69 73 ASP A CA 1
ATOM 563 C C . ASP A 1 73 ? 15.572 6.267 -4.190 1.00 72.69 73 ASP A C 1
ATOM 565 O O . ASP A 1 73 ? 15.835 6.736 -5.302 1.00 72.69 73 ASP A O 1
ATOM 569 N N . TYR A 1 74 ? 14.620 6.768 -3.399 1.00 66.31 74 TYR A N 1
ATOM 570 C CA . TYR A 1 74 ? 13.857 7.988 -3.686 1.00 66.31 74 TYR A CA 1
ATOM 571 C C . TYR A 1 74 ? 14.670 9.275 -3.447 1.00 66.31 74 TYR A C 1
ATOM 573 O O . TYR A 1 74 ? 14.164 10.356 -3.722 1.00 66.31 74 TYR A O 1
ATOM 581 N N . SER A 1 75 ? 15.911 9.199 -2.943 1.00 64.75 75 SER A N 1
ATOM 582 C CA . SER A 1 75 ? 16.719 10.385 -2.600 1.00 64.75 75 SER A CA 1
ATOM 583 C C . SER A 1 75 ? 17.367 11.080 -3.800 1.00 64.75 75 SER A C 1
ATOM 585 O O . SER A 1 75 ? 18.009 12.119 -3.660 1.00 64.75 75 SER A O 1
ATOM 587 N N . ARG A 1 76 ? 17.220 10.513 -4.999 1.00 62.75 76 ARG A N 1
ATOM 588 C CA . ARG A 1 76 ? 17.788 11.084 -6.215 1.00 62.75 76 ARG A CA 1
ATOM 589 C C . ARG A 1 76 ? 16.802 12.089 -6.808 1.00 62.75 76 ARG A C 1
ATOM 591 O O . ARG A 1 76 ? 15.870 11.680 -7.494 1.00 62.75 76 ARG A O 1
ATOM 598 N N . ASP A 1 77 ? 17.080 13.376 -6.582 1.00 53.00 77 ASP A N 1
ATOM 599 C CA . ASP A 1 77 ? 16.347 14.595 -7.005 1.00 53.00 77 ASP A CA 1
ATOM 600 C C . ASP A 1 77 ? 16.165 14.784 -8.531 1.00 53.00 77 ASP A C 1
ATOM 602 O O . ASP A 1 77 ? 16.062 15.895 -9.050 1.00 53.00 77 ASP A O 1
ATOM 606 N N . THR A 1 78 ? 16.149 13.708 -9.304 1.00 57.62 78 THR A N 1
ATOM 607 C CA . THR A 1 78 ? 15.815 13.744 -10.721 1.00 57.62 78 THR A CA 1
ATOM 608 C C . THR A 1 78 ? 14.393 13.233 -10.873 1.00 57.62 78 THR A C 1
ATOM 610 O O . THR A 1 78 ? 14.211 12.101 -11.305 1.00 57.62 78 THR A O 1
ATOM 613 N N . ASP A 1 79 ? 13.396 14.037 -10.504 1.00 63.66 79 ASP A N 1
ATOM 614 C CA . ASP A 1 79 ? 11.993 13.838 -10.902 1.00 63.66 79 ASP A CA 1
ATOM 615 C C . ASP A 1 79 ? 11.825 14.299 -12.356 1.00 63.66 79 ASP A C 1
ATOM 617 O O . ASP A 1 79 ? 11.184 15.303 -12.667 1.00 63.66 79 ASP A O 1
ATOM 621 N N . THR A 1 80 ? 12.487 13.596 -13.273 1.00 70.81 80 THR A N 1
ATOM 622 C CA . THR A 1 80 ? 12.231 13.747 -14.702 1.00 70.81 80 THR A CA 1
ATOM 623 C C . THR A 1 80 ? 11.141 12.761 -15.111 1.00 70.81 80 THR A C 1
ATOM 625 O O . THR A 1 80 ? 10.932 11.722 -14.486 1.00 70.81 80 THR A O 1
ATOM 628 N N . GLU A 1 81 ? 10.427 13.060 -16.192 1.00 71.69 81 GLU A N 1
ATOM 629 C CA . GLU A 1 81 ? 9.439 12.131 -16.756 1.00 71.69 81 GLU A CA 1
ATOM 630 C C . GLU A 1 81 ? 10.064 10.751 -17.055 1.00 71.69 81 GLU A C 1
ATOM 632 O O . GLU A 1 81 ? 9.452 9.710 -16.826 1.00 71.69 81 GLU A O 1
ATOM 637 N N . GLU A 1 82 ? 11.341 10.740 -17.452 1.00 71.00 82 GLU A N 1
ATOM 638 C CA . GLU A 1 82 ? 12.115 9.528 -17.720 1.00 71.00 82 GLU A CA 1
ATOM 639 C C . GLU A 1 82 ? 12.361 8.671 -16.467 1.00 71.00 82 GLU A C 1
ATOM 641 O O . GLU A 1 82 ? 12.241 7.444 -16.523 1.00 71.00 82 GLU A O 1
ATOM 646 N N . THR A 1 83 ? 12.688 9.277 -15.321 1.00 70.50 83 THR A N 1
ATOM 647 C CA . THR A 1 83 ? 12.896 8.513 -14.083 1.00 70.50 83 THR A CA 1
ATOM 648 C C . THR A 1 83 ? 11.584 7.959 -13.555 1.00 70.50 83 THR A C 1
ATOM 650 O O . THR A 1 83 ? 11.542 6.779 -13.214 1.00 70.50 83 THR A O 1
ATOM 653 N N . SER A 1 84 ? 10.502 8.740 -13.593 1.00 72.94 84 SER A N 1
ATOM 654 C CA . SER A 1 84 ? 9.158 8.282 -13.226 1.00 72.94 84 SER A CA 1
ATOM 655 C C . SER A 1 84 ? 8.725 7.044 -14.027 1.00 72.94 84 SER A C 1
ATOM 657 O O . SER A 1 84 ? 8.252 6.061 -13.451 1.00 72.94 84 SER A O 1
ATOM 659 N N . ASP A 1 85 ? 8.983 7.019 -15.334 1.00 79.75 85 ASP A N 1
ATOM 660 C CA . ASP A 1 85 ? 8.688 5.858 -16.179 1.00 79.75 85 ASP A CA 1
ATOM 661 C C . ASP A 1 85 ? 9.503 4.614 -15.799 1.00 79.75 85 ASP A C 1
ATOM 663 O O . ASP A 1 85 ? 8.986 3.490 -15.811 1.00 79.75 85 ASP A O 1
ATOM 667 N N . ILE A 1 86 ? 10.780 4.786 -15.448 1.00 81.56 86 ILE A N 1
ATOM 668 C CA . ILE A 1 86 ? 11.638 3.686 -14.980 1.00 81.56 86 ILE A CA 1
ATOM 669 C C . ILE A 1 86 ? 11.088 3.112 -13.673 1.00 81.56 86 ILE A C 1
ATOM 671 O O . ILE A 1 86 ? 11.073 1.895 -13.480 1.00 81.56 86 ILE A O 1
ATOM 675 N N . TYR A 1 87 ? 10.631 3.979 -12.780 1.00 79.81 87 TYR A N 1
ATOM 676 C CA . TYR A 1 87 ? 10.138 3.625 -11.457 1.00 79.81 87 TYR A CA 1
ATOM 677 C C . TYR A 1 87 ? 8.816 2.874 -11.527 1.00 79.81 87 TYR A C 1
ATOM 679 O O . TYR A 1 87 ? 8.677 1.788 -10.958 1.00 79.81 87 TYR A O 1
ATOM 687 N N . TYR A 1 88 ? 7.901 3.379 -12.347 1.00 82.56 88 TYR A N 1
ATOM 688 C CA . TYR A 1 88 ? 6.648 2.713 -12.650 1.00 82.56 88 TYR A CA 1
ATOM 689 C C . TYR A 1 88 ? 6.868 1.325 -13.273 1.00 82.56 88 TYR A C 1
ATOM 691 O O . TYR A 1 88 ? 6.315 0.338 -12.787 1.00 82.56 88 TYR A O 1
ATOM 699 N N . LYS A 1 89 ? 7.740 1.206 -14.288 1.00 85.00 89 LYS A N 1
ATOM 700 C CA . LYS A 1 89 ? 8.060 -0.087 -14.928 1.00 85.00 89 LYS A CA 1
ATOM 701 C C . LYS A 1 89 ? 8.681 -1.087 -13.955 1.00 85.00 89 LYS A C 1
ATOM 703 O O . LYS A 1 89 ? 8.339 -2.266 -14.001 1.00 85.00 89 LYS A O 1
ATOM 708 N N . LYS A 1 90 ? 9.580 -0.641 -13.073 1.00 83.94 90 LYS A N 1
ATOM 709 C CA . LYS A 1 90 ? 10.170 -1.501 -12.033 1.00 83.94 90 LYS A CA 1
ATOM 710 C C . LYS A 1 90 ? 9.109 -2.020 -11.068 1.00 83.94 90 LYS A C 1
ATOM 712 O O . LYS A 1 90 ? 9.073 -3.224 -10.823 1.00 83.94 90 LYS A O 1
ATOM 717 N N . CYS A 1 91 ? 8.225 -1.143 -10.595 1.00 84.81 91 CYS A N 1
ATOM 718 C CA . CYS A 1 91 ? 7.120 -1.540 -9.732 1.00 84.81 91 CYS A CA 1
ATOM 719 C C . CYS A 1 91 ? 6.212 -2.562 -10.431 1.00 84.81 91 CYS A C 1
ATOM 721 O O . CYS A 1 91 ? 5.928 -3.616 -9.861 1.00 84.81 91 CYS A O 1
ATOM 723 N N . LEU A 1 92 ? 5.823 -2.309 -11.690 1.00 85.44 92 LEU A N 1
ATOM 724 C CA . LEU A 1 92 ? 5.013 -3.249 -12.468 1.00 85.44 92 LEU A CA 1
ATOM 725 C C . LEU A 1 92 ? 5.699 -4.611 -12.596 1.00 85.44 92 LEU A C 1
ATOM 727 O O . LEU A 1 92 ? 5.094 -5.625 -12.282 1.00 85.44 92 LEU A O 1
ATOM 731 N N . ASN A 1 93 ? 6.974 -4.653 -12.978 1.00 84.94 93 ASN A N 1
ATOM 732 C CA . ASN A 1 93 ? 7.693 -5.917 -13.155 1.00 84.94 93 ASN A CA 1
ATOM 733 C C . ASN A 1 93 ? 7.791 -6.743 -11.865 1.00 84.94 93 ASN A C 1
ATOM 735 O O . ASN A 1 93 ? 7.817 -7.971 -11.928 1.00 84.94 93 ASN A O 1
ATOM 739 N N . ARG A 1 94 ? 7.869 -6.084 -10.706 1.00 83.25 94 ARG A N 1
ATOM 740 C CA . ARG A 1 94 ? 8.034 -6.751 -9.413 1.00 83.25 94 ARG A CA 1
ATOM 741 C C . ARG A 1 94 ? 6.707 -7.165 -8.789 1.00 83.25 94 ARG A C 1
ATOM 743 O O . ARG A 1 94 ? 6.568 -8.309 -8.369 1.00 83.25 94 ARG A O 1
ATOM 750 N N . TYR A 1 95 ? 5.752 -6.243 -8.726 1.00 82.31 95 TYR A N 1
ATOM 751 C CA . TYR A 1 95 ? 4.524 -6.416 -7.950 1.00 82.31 95 TYR A CA 1
ATOM 752 C C . TYR A 1 95 ? 3.278 -6.605 -8.815 1.00 82.31 95 TYR A C 1
ATOM 754 O O . TYR A 1 95 ? 2.263 -7.080 -8.320 1.00 82.31 95 TYR A O 1
ATOM 762 N N . ASN A 1 96 ? 3.331 -6.269 -10.105 1.00 82.38 96 ASN A N 1
ATOM 763 C CA . ASN A 1 96 ? 2.194 -6.389 -11.017 1.00 82.38 96 ASN A CA 1
ATOM 764 C C . ASN A 1 96 ? 2.593 -6.915 -12.423 1.00 82.38 96 ASN A C 1
ATOM 766 O O . ASN A 1 96 ? 2.235 -6.301 -13.435 1.00 82.38 96 ASN A O 1
ATOM 770 N N . PRO A 1 97 ? 3.346 -8.034 -12.537 1.00 78.12 97 PRO A N 1
ATOM 771 C CA . PRO A 1 97 ? 3.968 -8.442 -13.805 1.00 78.12 97 PRO A CA 1
ATOM 772 C C . PRO A 1 97 ? 2.964 -8.836 -14.899 1.00 78.12 97 PRO A C 1
ATOM 774 O O . PRO A 1 97 ? 3.315 -8.850 -16.074 1.00 78.12 97 PRO A O 1
ATOM 777 N N . ASN A 1 98 ? 1.714 -9.137 -14.529 1.00 80.88 98 ASN A N 1
ATOM 778 C CA . ASN A 1 98 ? 0.658 -9.585 -15.444 1.00 80.88 98 ASN A CA 1
ATOM 779 C C . ASN A 1 98 ? -0.554 -8.636 -15.489 1.00 80.88 98 ASN A C 1
ATOM 781 O O . ASN A 1 98 ? -1.614 -9.025 -15.974 1.00 80.88 98 ASN A O 1
ATOM 785 N N . GLY A 1 99 ? -0.445 -7.425 -14.932 1.00 76.06 99 GLY A N 1
ATOM 786 C CA . GLY A 1 99 ? -1.586 -6.508 -14.807 1.00 76.06 99 GLY A CA 1
ATOM 787 C C . GLY A 1 99 ? -2.633 -6.941 -13.767 1.00 76.06 99 GLY A C 1
ATOM 788 O O . GLY A 1 99 ? -3.727 -6.383 -13.729 1.00 76.06 99 GLY A O 1
ATOM 789 N N . ILE A 1 100 ? -2.310 -7.927 -12.925 1.00 80.00 100 ILE A N 1
ATOM 790 C CA . ILE A 1 100 ? -3.127 -8.357 -11.791 1.00 80.00 100 ILE A CA 1
ATOM 791 C C . ILE A 1 100 ? -2.664 -7.610 -10.539 1.00 80.00 100 ILE A C 1
ATOM 793 O O . ILE A 1 100 ? -1.527 -7.782 -10.102 1.00 80.00 100 ILE A O 1
ATOM 797 N N . ALA A 1 101 ? -3.571 -6.842 -9.931 1.00 82.44 101 ALA A N 1
ATOM 798 C CA . ALA A 1 101 ? -3.317 -6.188 -8.652 1.00 82.44 101 ALA A CA 1
ATOM 799 C C . ALA A 1 101 ? -2.861 -7.214 -7.606 1.00 82.44 101 ALA A C 1
ATOM 801 O O . ALA A 1 101 ? -3.564 -8.194 -7.327 1.00 82.44 101 ALA A O 1
ATOM 802 N N . PHE A 1 102 ? -1.689 -6.983 -7.021 1.00 86.38 102 PHE A N 1
ATOM 803 C CA . PHE A 1 102 ? -1.264 -7.733 -5.848 1.00 86.38 102 PHE A CA 1
ATOM 804 C C . PHE A 1 102 ? -2.064 -7.278 -4.630 1.00 86.38 102 PHE A C 1
ATOM 806 O O . PHE A 1 102 ? -2.771 -6.271 -4.684 1.00 86.38 102 PHE A O 1
ATOM 813 N N . LYS A 1 103 ? -1.993 -8.039 -3.536 1.00 89.00 103 LYS A N 1
ATOM 814 C CA . LYS A 1 103 ? -2.745 -7.724 -2.323 1.00 89.00 103 LYS A CA 1
ATOM 815 C C . LYS A 1 103 ? -1.845 -7.610 -1.107 1.00 89.00 103 LYS A C 1
ATOM 817 O O . LYS A 1 103 ? -1.007 -8.480 -0.886 1.00 89.00 103 LYS A O 1
ATOM 822 N N . ILE A 1 104 ? -2.097 -6.591 -0.293 1.00 87.88 104 ILE A N 1
ATOM 823 C CA . ILE A 1 104 ? -1.585 -6.463 1.074 1.00 87.88 104 ILE A CA 1
ATOM 824 C C . ILE A 1 104 ? -2.799 -6.421 1.997 1.00 87.88 104 ILE A C 1
ATOM 826 O O . ILE A 1 104 ? -3.671 -5.580 1.812 1.00 87.88 104 ILE A O 1
ATOM 830 N N . ASN A 1 105 ? -2.878 -7.332 2.972 1.00 85.69 105 ASN A N 1
ATOM 831 C CA . ASN A 1 105 ? -4.008 -7.415 3.913 1.00 85.69 105 ASN A CA 1
ATOM 832 C C . ASN A 1 105 ? -5.379 -7.409 3.203 1.00 85.69 105 ASN A C 1
ATOM 834 O O . ASN A 1 105 ? -6.274 -6.644 3.551 1.00 85.69 105 ASN A O 1
ATOM 838 N N . ASP A 1 106 ? -5.505 -8.225 2.150 1.00 86.62 106 ASP A N 1
ATOM 839 C CA . ASP A 1 106 ? -6.665 -8.313 1.247 1.00 86.62 106 ASP A CA 1
ATOM 840 C C . ASP A 1 106 ? -7.009 -7.045 0.437 1.00 86.62 106 ASP A C 1
ATOM 842 O O . ASP A 1 106 ? -7.896 -7.098 -0.423 1.00 86.62 106 ASP A O 1
ATOM 846 N N . ALA A 1 107 ? -6.282 -5.939 0.621 1.00 90.31 107 ALA A N 1
ATOM 847 C CA . ALA A 1 107 ? -6.419 -4.724 -0.172 1.00 90.31 107 ALA A CA 1
ATOM 848 C C . ALA A 1 107 ? -5.700 -4.877 -1.524 1.00 90.31 107 ALA A C 1
ATOM 850 O O . ALA A 1 107 ? -4.510 -5.197 -1.522 1.00 90.31 107 ALA A O 1
ATOM 851 N N . PRO A 1 108 ? -6.372 -4.666 -2.672 1.00 92.06 108 PRO A N 1
ATOM 852 C CA . PRO A 1 108 ? -5.702 -4.587 -3.966 1.00 92.06 108 PRO A CA 1
ATOM 853 C C . PRO A 1 108 ? -4.757 -3.384 -4.009 1.00 92.06 108 PRO A C 1
ATOM 855 O O . PRO A 1 108 ? -5.116 -2.293 -3.570 1.00 92.06 108 PRO A O 1
ATOM 858 N N . CYS A 1 109 ? -3.570 -3.596 -4.564 1.00 91.44 109 CYS A N 1
ATOM 859 C CA . CYS A 1 109 ? -2.500 -2.616 -4.632 1.00 91.44 109 CYS A CA 1
ATOM 860 C C . CYS A 1 109 ? -2.056 -2.371 -6.078 1.00 91.44 109 CYS A C 1
ATOM 862 O O . CYS A 1 109 ? -1.936 -3.304 -6.882 1.00 91.44 109 CYS A O 1
ATOM 864 N N . PHE A 1 110 ? -1.773 -1.108 -6.394 1.00 89.19 110 PHE A N 1
ATOM 865 C CA . PHE A 1 110 ? -1.413 -0.641 -7.728 1.00 89.19 110 PHE A CA 1
ATOM 866 C C . PHE A 1 110 ? -0.165 0.237 -7.688 1.00 89.19 110 PHE A C 1
ATOM 868 O O . PHE A 1 110 ? 0.022 1.041 -6.780 1.00 89.19 110 PHE A O 1
ATOM 875 N N . CYS A 1 111 ? 0.680 0.099 -8.707 1.00 88.12 111 CYS A N 1
ATOM 876 C CA . CYS A 1 111 ? 1.863 0.935 -8.868 1.00 88.12 111 CYS A CA 1
ATOM 877 C C . CYS A 1 111 ? 1.480 2.361 -9.261 1.00 88.12 111 CYS A C 1
ATOM 879 O O . CYS A 1 111 ? 0.719 2.564 -10.208 1.00 88.12 111 CYS A O 1
ATOM 881 N N . HIS A 1 112 ? 2.073 3.336 -8.587 1.00 84.31 112 HIS A N 1
ATOM 882 C CA . HIS A 1 112 ? 1.985 4.746 -8.924 1.00 84.31 112 HIS A CA 1
ATOM 883 C C . HIS A 1 112 ? 3.258 5.206 -9.657 1.00 84.31 112 HIS A C 1
ATOM 885 O O . HIS A 1 112 ? 4.303 4.550 -9.627 1.00 84.31 112 HIS A O 1
ATOM 891 N N . LYS A 1 113 ? 3.173 6.336 -10.369 1.00 73.75 113 LYS A N 1
ATOM 892 C CA . LYS A 1 113 ? 4.240 6.847 -11.254 1.00 73.75 113 LYS A CA 1
ATOM 893 C C . LYS A 1 113 ? 5.561 7.158 -10.543 1.00 73.75 113 LYS A C 1
ATOM 895 O O . LYS A 1 113 ? 6.616 7.146 -11.164 1.00 73.75 113 LYS A O 1
ATOM 900 N N . ASN A 1 114 ? 5.512 7.428 -9.247 1.00 72.12 114 ASN A N 1
ATOM 901 C CA . ASN A 1 114 ? 6.687 7.676 -8.416 1.00 72.12 114 ASN A CA 1
ATOM 902 C C . ASN A 1 114 ? 7.361 6.382 -7.924 1.00 72.12 114 ASN A C 1
ATOM 904 O O . ASN A 1 114 ? 8.386 6.472 -7.269 1.00 72.12 114 ASN A O 1
ATOM 908 N N . GLY A 1 115 ? 6.831 5.191 -8.235 1.00 70.88 115 GLY A N 1
ATOM 909 C CA . GLY A 1 115 ? 7.364 3.907 -7.756 1.00 70.88 115 GLY A CA 1
ATOM 910 C C . GLY A 1 115 ? 6.788 3.443 -6.413 1.00 70.88 115 GLY A C 1
ATOM 911 O O . GLY A 1 115 ? 7.022 2.304 -6.016 1.00 70.88 115 GLY A O 1
ATOM 912 N N . VAL A 1 116 ? 5.983 4.285 -5.757 1.00 84.69 116 VAL A N 1
ATOM 913 C CA . VAL A 1 116 ? 5.168 3.916 -4.592 1.00 84.69 116 VAL A CA 1
ATOM 914 C C . VAL A 1 116 ? 3.984 3.074 -5.063 1.00 84.69 116 VAL A C 1
ATOM 916 O O . VAL A 1 116 ? 3.477 3.271 -6.169 1.00 84.69 116 VAL A O 1
ATOM 919 N N . PHE A 1 117 ? 3.521 2.137 -4.243 1.00 87.69 117 PHE A N 1
ATOM 920 C CA . PHE A 1 117 ? 2.268 1.427 -4.486 1.00 87.69 117 PHE A CA 1
ATOM 921 C C . PHE A 1 117 ? 1.180 1.911 -3.538 1.00 87.69 117 PHE A C 1
ATOM 923 O O . PHE A 1 117 ? 1.417 2.067 -2.343 1.00 87.69 117 PHE A O 1
ATOM 930 N N . VAL A 1 118 ? -0.009 2.124 -4.096 1.00 90.12 118 VAL A N 1
ATOM 931 C CA . VAL A 1 118 ? -1.218 2.536 -3.381 1.00 90.12 118 VAL A CA 1
ATOM 932 C C . VAL A 1 118 ? -2.131 1.327 -3.266 1.00 90.12 118 VAL A C 1
ATOM 934 O O . VAL A 1 118 ? -2.415 0.665 -4.267 1.00 90.12 118 VAL A O 1
ATOM 937 N N . CYS A 1 119 ? -2.585 1.036 -2.055 1.00 92.88 119 CYS A N 1
ATOM 938 C CA . CYS A 1 119 ? -3.501 -0.050 -1.757 1.00 92.88 119 CYS A CA 1
ATOM 939 C C . CYS A 1 119 ? -4.855 0.498 -1.308 1.00 92.88 119 CYS A C 1
ATOM 941 O O . CYS A 1 119 ? -4.928 1.367 -0.438 1.00 92.88 119 CYS A O 1
ATOM 943 N N . GLU A 1 120 ? -5.926 -0.052 -1.875 1.00 90.88 120 GLU A N 1
ATOM 944 C CA . GLU A 1 120 ? -7.300 0.421 -1.682 1.00 90.88 120 GLU A CA 1
ATOM 945 C C . GLU A 1 120 ? -8.127 -0.617 -0.902 1.00 90.88 120 GLU A C 1
ATOM 947 O O . GLU A 1 120 ? -8.835 -1.443 -1.490 1.00 90.88 120 GLU A O 1
ATOM 952 N N . PRO A 1 121 ? -8.030 -0.643 0.439 1.00 85.44 121 PRO A N 1
ATOM 953 C CA . PRO A 1 121 ? -8.784 -1.578 1.260 1.00 85.44 121 PRO A CA 1
ATOM 954 C C . PRO A 1 121 ? -10.291 -1.341 1.143 1.00 85.44 121 PRO A C 1
ATOM 956 O O . PRO A 1 121 ? -10.796 -0.229 1.290 1.00 85.44 121 PRO A O 1
ATOM 959 N N . THR A 1 122 ? -11.040 -2.432 0.978 1.00 78.56 122 THR A N 1
ATOM 960 C CA . THR A 1 122 ? -12.497 -2.407 1.143 1.00 78.56 122 THR A CA 1
ATOM 961 C C . THR A 1 122 ? -12.832 -2.687 2.598 1.00 78.56 122 THR A C 1
ATOM 963 O O . THR A 1 122 ? -12.951 -3.823 3.053 1.00 78.56 122 THR A O 1
ATOM 966 N N . TYR A 1 123 ? -12.953 -1.606 3.352 1.00 71.06 123 TYR A N 1
ATOM 967 C CA . TYR A 1 123 ? -13.333 -1.623 4.751 1.00 71.06 123 TYR A CA 1
ATOM 968 C C . TYR A 1 123 ? -14.773 -2.114 4.940 1.00 71.06 123 TYR A C 1
ATOM 970 O O . TYR A 1 123 ? -15.697 -1.304 4.964 1.00 71.06 123 TYR A O 1
ATOM 978 N N . LYS A 1 124 ? -14.962 -3.425 5.106 1.00 57.41 124 LYS A N 1
ATOM 979 C CA . LYS A 1 124 ? -16.250 -4.001 5.524 1.00 57.41 124 LYS A CA 1
ATOM 980 C C . LYS A 1 124 ? -16.596 -3.659 6.974 1.00 57.41 124 LYS A C 1
ATOM 982 O O . LYS A 1 124 ? -15.680 -3.274 7.748 1.00 57.41 124 LYS A O 1
#

pLDDT: mean 74.1, std 20.24, range [30.44, 96.5]

Sequence (124 aa):
MHRLLVLISASFILFKNSIAESGFKITETTNTELFLKCIRVNNGTPNGWFSSGDLRCSCCEDGSFECPDPDFDYSRDTDTEETSDIYYKKCLNRYNPNGIAFKINDAPCFCHKNGVFVCEPTYK

Secondary structure (DSSP, 8-state):
--------------------------------HHHHHHHHHTT--TTSEEEETTEEEEE-TTS-EEEE-TT--TT-----HHHHHHHHHHHHHHH-TTSPPEEETTEEEEE-TTSEEEE-----

Foldseek 3Di:
DDDDDDDDDDDDDDDDDDDDDDPPPPPPVPQAPLLVVLCVLQVHDPQQWHDQPPWIKGADSNNKIKTADPVDDLVPPPPDLVVLQVLQVVLCVPQNVPVFFHDDSNFGWHADSSNMIITDDPDD

Radius of gyration: 25.38 Å; chains: 1; bounding box: 34×49×89 Å